Protein 2O4D (pdb70)

Foldseek 3Di:
DDPDPVCVVDVPVVVVVVLVVVLVVAPQDDLLLLLLLLQLLVVLVQAASVVSLVVNVVVPDDPVCNVCSVVVVPDPPADLLSVLLVVVSVCVSCVVVDDDDPCSVVSNVVRDPPSNVVSSVSSSVVSSVVSCVRVCPHHD

Nearest PDB structures (foldseek):
  2ijc-assembly2_I  TM=9.991E-01  e=1.847E-17  Pseudomonas aeruginosa PAO1
  7xw1-assembly1_A  TM=1.002E+00  e=9.877E-16  Pseudomonas aeruginosa
  2gmy-assembly1_C  TM=9.530E-01  e=4.035E-10  Agrobacterium fabrum str. C58
  6k40-assembly3_C  TM=8.751E-01  e=7.377E-04  Deinococcus radiodurans R1 = ATCC 13939 = DSM 20539
  3c1l-assembly2_J  TM=8.432E-01  e=9.552E-04  Mesorhizobium japonicum MAFF 303099

Organism: Pseudomonas aeruginosa (strain ATCC 15692 / DSM 22644 / CIP 104116 / JCM 14847 / LMG 12228 / 1C / PRS 101 / PAO1) (NCBI:txid208964)

Radius of gyration: 15.16 Å; Cα contacts (8 Å, |Δi|>4): 131; chains: 1; bounding box: 32×31×44 Å

Sequence (140 aa):
TTRLEWAKASPDAYAALGLEKALAKAGLERPLIELVYLRTSQINGCAYCVNHANDARKAGETEQRLQALCVWQETPYFTPRERAALAWTEQLARLSQQGALPHGLLDEELREHFDDKEIAELTLAVSAINAWNRFGVGGQPE

B-factor: mean 29.68, std 6.49, range [9.87, 55.74]

InterPro domains:
  IPR003779 Alkyl hydroperoxide reductase AhpD/CMD-like [PF02627] (12-93)
  IPR004675 Alkylhydroperoxidase AhpD core [TIGR00778] (29-76)
  IPR029032 AhpD-like [G3DSA:1.20.1290.10] (1-145)
  IPR029032 AhpD-like [SSF69118] (6-145)

Solvent-accessible surface area: 8071 Å² total

Secondary structure (DSSP, 8-state):
--S--HHHH-HHHHH--HHHHHHHHSSS-HHHHHHHHHHHHHHTT-HHHH--HHHHHHTT--HHHHHHGGGGGG-S-S-HHHHHHHHHHHHHHTGGGSPPPTTHHHHHTTTS-HHHHHHHHHHHHHHHHHHHHHH-----

Structure (mmCIF, N/CA/C/O backbone):
data_2O4D
#
_entry.id   2O4D
#
_cell.length_a   92.718
_cell.length_b   92.718
_cell.length_c   65.303
_cell.angle_alpha   90.000
_cell.angle_beta   90.000
_cell.angle_gamma   120.000
#
_symmetry.space_group_name_H-M   'P 63 2 2'
#
loop_
_entity.id
_entity.type
_entity.pdbx_description
1 polymer 'Hypothetical protein PA0269'
2 water water
#
loop_
_atom_site.group_PDB
_atom_site.id
_atom_site.type_symbol
_atom_site.label_atom_id
_atom_site.label_alt_id
_atom_site.label_comp_id
_atom_site.label_asym_id
_atom_site.label_entity_id
_atom_site.label_seq_id
_atom_site.pdbx_PDB_ins_code
_atom_site.Cartn_x
_atom_site.Cartn_y
_atom_site.Cartn_z
_atom_site.occupancy
_atom_site.B_iso_or_equiv
_atom_site.auth_seq_id
_atom_site.auth_comp_id
_atom_site.auth_asym_id
_atom_site.auth_atom_id
_atom_site.pdbx_PDB_model_num
ATOM 1 N N . THR A 1 22 ? 13.610 32.864 34.922 1.00 40.29 2 THR A N 1
ATOM 2 C CA . THR A 1 22 ? 13.651 32.358 33.515 1.00 40.39 2 THR A CA 1
ATOM 3 C C . THR A 1 22 ? 12.261 31.955 33.000 1.00 40.16 2 THR A C 1
ATOM 4 O O . THR A 1 22 ? 12.030 31.917 31.790 1.00 40.30 2 THR A O 1
ATOM 8 N N . THR A 1 23 ? 11.357 31.629 33.925 1.00 39.98 3 THR A N 1
ATOM 9 C CA . THR A 1 23 ? 9.944 31.405 33.609 1.00 39.73 3 THR A CA 1
ATOM 10 C C . THR A 1 23 ? 9.066 31.650 34.841 1.00 39.13 3 THR A C 1
ATOM 11 O O . THR A 1 23 ? 9.482 31.385 35.972 1.00 39.10 3 THR A O 1
ATOM 15 N N . ARG A 1 24 ? 7.859 32.169 34.617 1.00 38.43 4 ARG A N 1
ATOM 16 C CA . ARG A 1 24 ? 6.911 32.405 35.716 1.00 38.11 4 ARG A CA 1
ATOM 17 C C . ARG A 1 24 ? 5.905 31.261 35.834 1.00 36.78 4 ARG A C 1
ATOM 18 O O . ARG A 1 24 ? 5.304 31.060 36.895 1.00 36.47 4 ARG A O 1
ATOM 26 N N . LEU A 1 25 ? 5.734 30.513 34.744 1.00 35.50 5 LEU A N 1
ATOM 27 C CA . LEU A 1 25 ? 4.831 29.358 34.718 1.00 34.52 5 LEU A CA 1
ATOM 28 C C . LEU A 1 25 ? 5.390 28.231 33.833 1.00 33.90 5 LEU A C 1
ATOM 29 O O . LEU A 1 25 ? 5.651 28.435 32.643 1.00 33.46 5 LEU A O 1
ATOM 34 N N . GLU A 1 26 ? 5.564 27.047 34.424 1.00 33.03 6 GLU A N 1
ATOM 35 C CA . GLU A 1 26 ? 6.050 25.872 33.690 1.00 32.47 6 GLU A CA 1
ATOM 36 C C . GLU A 1 26 ? 4.897 25.235 32.921 1.00 31.29 6 GLU A C 1
ATOM 37 O O . GLU A 1 26 ? 4.291 24.260 33.373 1.00 30.88 6 GLU A O 1
ATOM 43 N N . TRP A 1 27 ? 4.602 25.799 31.755 1.00 30.22 7 TRP A N 1
ATOM 44 C CA . TRP A 1 27 ? 3.383 25.474 31.026 1.00 29.68 7 TRP A CA 1
ATOM 45 C C . TRP A 1 27 ? 3.350 24.080 30.399 1.00 29.98 7 TRP A C 1
ATOM 46 O O . TRP A 1 27 ? 2.286 23.477 30.290 1.00 29.91 7 TRP A O 1
ATOM 57 N N . ALA A 1 28 ? 4.512 23.590 29.969 1.00 30.46 8 ALA A N 1
ATOM 58 C CA . ALA A 1 28 ? 4.628 22.243 29.406 1.00 30.49 8 ALA A CA 1
ATOM 59 C C . ALA A 1 28 ? 4.347 21.142 30.425 1.00 30.46 8 ALA A C 1
ATOM 60 O O . ALA A 1 28 ? 3.845 20.077 30.065 1.00 30.90 8 ALA A O 1
ATOM 62 N N . LYS A 1 29 ? 4.660 21.402 31.697 1.00 30.06 9 LYS A N 1
ATOM 63 C CA . LYS A 1 29 ? 4.342 20.487 32.788 1.00 29.77 9 LYS A CA 1
ATOM 64 C C . LYS A 1 29 ? 2.864 20.574 33.163 1.00 29.09 9 LYS A C 1
ATOM 65 O O . LYS A 1 29 ? 2.241 19.560 33.480 1.00 28.82 9 LYS A O 1
ATOM 71 N N . ALA A 1 30 ? 2.318 21.792 33.133 1.00 28.36 10 ALA A N 1
ATOM 72 C CA . ALA A 1 30 ? 0.907 22.033 33.455 1.00 27.61 10 ALA A CA 1
ATOM 73 C C . ALA A 1 30 ? -0.024 21.367 32.433 1.00 27.00 10 ALA A C 1
ATOM 74 O O . ALA A 1 30 ? -0.983 20.695 32.811 1.00 27.29 10 ALA A O 1
ATOM 76 N N . SER A 1 31 ? 0.279 21.554 31.145 1.00 26.96 11 SER A N 1
ATOM 77 C CA . SER A 1 31 ? -0.482 20.939 30.059 1.00 26.11 11 SER A CA 1
ATOM 78 C C . SER A 1 31 ? 0.456 20.224 29.093 1.00 25.78 11 SER A C 1
ATOM 79 O O . SER A 1 31 ? 0.921 20.828 28.130 1.00 25.61 11 SER A O 1
ATOM 82 N N . PRO A 1 32 ? 0.747 18.935 29.356 1.00 25.93 12 PRO A N 1
ATOM 83 C CA . PRO A 1 32 ? 1.525 18.131 28.413 1.00 25.61 12 PRO A CA 1
ATOM 84 C C . PRO A 1 32 ? 0.872 18.039 27.030 1.00 25.50 12 PRO A C 1
ATOM 85 O O . PRO A 1 32 ? 1.587 17.987 26.036 1.00 25.34 12 PRO A O 1
ATOM 89 N N . ASP A 1 33 ? -0.463 18.012 26.969 1.00 25.72 13 ASP A N 1
ATOM 90 C CA . ASP A 1 33 ? -1.183 17.997 25.682 1.00 25.95 13 ASP A CA 1
ATOM 91 C C . ASP A 1 33 ? -0.875 19.239 24.836 1.00 25.55 13 ASP A C 1
ATOM 92 O O . ASP A 1 33 ? -0.660 19.134 23.626 1.00 25.40 13 ASP A O 1
ATOM 97 N N . ALA A 1 34 ? -0.849 20.414 25.464 1.00 25.23 14 ALA A N 1
ATOM 98 C CA . ALA A 1 34 ? -0.506 21.639 24.736 1.00 24.78 14 ALA A CA 1
ATOM 99 C C . ALA A 1 34 ? 0.914 21.556 24.199 1.00 24.89 14 ALA A C 1
ATOM 100 O O . ALA A 1 34 ? 1.180 21.949 23.057 1.00 24.54 14 ALA A O 1
ATOM 102 N N . TYR A 1 35 ? 1.825 21.033 25.017 1.00 25.24 15 TYR A N 1
ATOM 103 C CA . TYR A 1 35 ? 3.225 20.945 24.599 1.00 25.79 15 TYR A CA 1
ATOM 104 C C . TYR A 1 35 ? 3.378 19.980 23.415 1.00 25.06 15 TYR A C 1
ATOM 105 O O . TYR A 1 35 ? 4.039 20.314 22.441 1.00 24.97 15 TYR A O 1
ATOM 114 N N . ALA A 1 36 ? 2.750 18.809 23.507 1.00 24.93 16 ALA A N 1
ATOM 115 C CA . ALA A 1 36 ? 2.744 17.825 22.415 1.00 24.97 16 ALA A CA 1
ATOM 116 C C . ALA A 1 36 ? 2.178 18.416 21.115 1.00 25.29 16 ALA A C 1
ATOM 117 O O . ALA A 1 36 ? 2.709 18.168 20.033 1.00 25.02 16 ALA A O 1
ATOM 119 N N . ALA A 1 37 ? 1.107 19.198 21.231 1.00 25.29 17 ALA A N 1
ATOM 120 C CA . ALA A 1 37 ? 0.471 19.820 20.069 1.00 25.73 17 ALA A CA 1
ATOM 121 C C . ALA A 1 37 ? 1.400 20.817 19.398 1.00 25.92 17 ALA A C 1
ATOM 122 O O . ALA A 1 37 ? 1.475 20.867 18.162 1.00 25.88 17 ALA A O 1
ATOM 132 N N . LEU A 1 39 ? 4.734 20.812 19.621 1.00 26.79 19 LEU A N 1
ATOM 133 C CA . LEU A 1 39 ? 5.788 20.013 18.994 1.00 26.89 19 LEU A CA 1
ATOM 134 C C . LEU A 1 39 ? 5.359 19.433 17.637 1.00 27.08 19 LEU A C 1
ATOM 135 O O . LEU A 1 39 ? 6.198 19.247 16.755 1.00 27.18 19 LEU A O 1
ATOM 140 N N . GLY A 1 40 ? 4.062 19.149 17.478 1.00 27.02 20 GLY A N 1
ATOM 141 C CA . GLY A 1 40 ? 3.507 18.693 16.190 1.00 26.66 20 GLY A CA 1
ATOM 142 C C . GLY A 1 40 ? 3.664 19.700 15.051 1.00 26.65 20 GLY A C 1
ATOM 143 O O . GLY A 1 40 ? 3.854 19.311 13.894 1.00 26.09 20 GLY A O 1
ATOM 144 N N . LEU A 1 41 ? 3.582 20.991 15.372 1.00 26.33 21 LEU A N 1
ATOM 145 C CA . LEU A 1 41 ? 3.911 22.042 14.407 1.00 27.25 21 LEU A CA 1
ATOM 146 C C . LEU A 1 41 ? 5.365 21.902 13.965 1.00 27.29 21 LEU A C 1
ATOM 147 O O . LEU A 1 41 ? 5.663 21.947 12.767 1.00 27.58 21 LEU A O 1
ATOM 152 N N . GLU A 1 42 ? 6.264 21.707 14.926 1.00 27.36 22 GLU A N 1
ATOM 153 C CA . GLU A 1 42 ? 7.691 21.560 14.598 1.00 28.11 22 GLU A CA 1
ATOM 154 C C . GLU A 1 42 ? 7.985 20.294 13.788 1.00 27.83 22 GLU A C 1
ATOM 155 O O . GLU A 1 42 ? 8.825 20.324 12.894 1.00 27.83 22 GLU A O 1
ATOM 161 N N . LYS A 1 43 ? 7.286 19.199 14.099 1.00 27.63 23 LYS A N 1
ATOM 162 C CA . LYS A 1 43 ? 7.437 17.940 13.357 1.00 27.97 23 LYS A CA 1
ATOM 163 C C . LYS A 1 43 ? 7.074 18.125 11.876 1.00 27.38 23 LYS A C 1
ATOM 164 O O . LYS A 1 43 ? 7.810 17.682 11.000 1.00 27.59 23 LYS A O 1
ATOM 170 N N . ALA A 1 44 ? 5.958 18.811 11.614 1.00 27.08 24 ALA A N 1
ATOM 171 C CA . ALA A 1 44 ? 5.512 19.138 10.252 1.00 26.95 24 ALA A CA 1
ATOM 172 C C . ALA A 1 44 ? 6.528 19.989 9.488 1.00 27.28 24 ALA A C 1
ATOM 173 O O . ALA A 1 44 ? 6.818 19.730 8.308 1.00 26.85 24 ALA A O 1
ATOM 175 N N . LEU A 1 45 ? 7.063 21.002 10.169 1.00 27.15 25 LEU A N 1
ATOM 176 C CA . LEU A 1 45 ? 8.062 21.891 9.585 1.00 28.01 25 LEU A CA 1
ATOM 177 C C . LEU A 1 45 ? 9.364 21.171 9.279 1.00 28.46 25 LEU A C 1
ATOM 178 O O . LEU A 1 45 ? 9.993 21.422 8.237 1.00 28.38 25 LEU A O 1
ATOM 183 N N . ALA A 1 46 ? 9.771 20.285 10.187 1.00 28.07 26 ALA A N 1
ATOM 184 C CA . ALA A 1 46 ? 10.943 19.451 9.969 1.00 28.41 26 ALA A CA 1
ATOM 185 C C . ALA A 1 46 ? 10.802 18.621 8.692 1.00 28.93 26 ALA A C 1
ATOM 186 O O . ALA A 1 46 ? 11.800 18.344 8.021 1.00 28.43 26 ALA A O 1
ATOM 188 N N . LYS A 1 47 ? 9.569 18.232 8.357 1.00 28.73 27 LYS A N 1
ATOM 189 C CA . LYS A 1 47 ? 9.314 17.410 7.157 1.00 29.31 27 LYS A CA 1
ATOM 190 C C . LYS A 1 47 ? 9.106 18.237 5.876 1.00 28.84 27 LYS A C 1
ATOM 191 O O . LYS A 1 47 ? 9.129 17.693 4.770 1.00 28.65 27 LYS A O 1
ATOM 197 N N . ALA A 1 48 ? 8.923 19.540 6.038 1.00 28.85 28 ALA A N 1
ATOM 198 C CA . ALA A 1 48 ? 8.658 20.457 4.931 1.00 28.82 28 ALA A CA 1
ATOM 199 C C . ALA A 1 48 ? 9.873 20.606 4.018 1.00 29.11 28 ALA A C 1
ATOM 200 O O . ALA A 1 48 ? 11.017 20.502 4.469 1.00 29.09 28 ALA A O 1
ATOM 202 N N . GLY A 1 49 ? 9.627 20.833 2.729 1.00 29.11 29 GLY A N 1
ATOM 203 C CA . GLY A 1 49 ? 10.714 21.135 1.790 1.00 28.54 29 GLY A CA 1
ATOM 204 C C . GLY A 1 49 ? 11.358 22.493 2.051 1.00 28.53 29 GLY A C 1
ATOM 205 O O . GLY A 1 49 ? 12.533 22.710 1.705 1.00 28.33 29 GLY A O 1
ATOM 206 N N . LEU A 1 50 ? 10.610 23.415 2.669 1.00 28.41 30 LEU A N 1
ATOM 207 C CA . LEU A 1 50 ? 11.116 24.767 2.964 1.00 28.66 30 LEU A CA 1
ATOM 208 C C . LEU A 1 50 ? 12.478 24.718 3.695 1.00 28.82 30 LEU A C 1
ATOM 209 O O . LEU A 1 50 ? 12.630 23.984 4.686 1.00 29.13 30 LEU A O 1
ATOM 214 N N . GLU A 1 51 ? 13.476 25.437 3.165 1.00 28.21 31 GLU A N 1
ATOM 215 C CA . GLU A 1 51 ? 14.852 25.340 3.664 1.00 28.09 31 GLU A CA 1
ATOM 216 C C . GLU A 1 51 ? 14.979 25.867 5.096 1.00 27.93 31 GLU A C 1
ATOM 217 O O . GLU A 1 51 ? 14.365 26.870 5.453 1.00 26.68 31 GLU A O 1
ATOM 223 N N . ARG A 1 52 ? 15.786 25.189 5.907 1.00 27.97 32 ARG A N 1
ATOM 224 C CA . ARG A 1 52 ? 15.887 25.525 7.343 1.00 27.67 32 ARG A CA 1
ATOM 225 C C . ARG A 1 52 ? 16.423 26.945 7.642 1.00 26.54 32 ARG A C 1
ATOM 226 O O . ARG A 1 52 ? 15.906 27.620 8.536 1.00 25.52 32 ARG A O 1
ATOM 234 N N . PRO A 1 53 ? 17.452 27.424 6.906 1.00 26.06 33 PRO A N 1
ATOM 235 C CA . PRO A 1 53 ? 17.905 28.782 7.242 1.00 26.07 33 PRO A CA 1
ATOM 236 C C . PRO A 1 53 ? 16.832 29.847 7.046 1.00 26.75 33 PRO A C 1
ATOM 237 O O . PRO A 1 53 ? 16.782 30.818 7.800 1.00 26.73 33 PRO A O 1
ATOM 241 N N . LEU A 1 54 ? 15.957 29.654 6.063 1.00 26.77 34 LEU A N 1
ATOM 242 C CA . LEU A 1 54 ? 14.872 30.600 5.869 1.00 27.83 34 LEU A CA 1
ATOM 243 C C . LEU A 1 54 ? 13.889 30.547 7.045 1.00 27.03 34 LEU A C 1
ATOM 244 O O . LEU A 1 54 ? 13.431 31.592 7.527 1.00 27.16 34 LEU A O 1
ATOM 249 N N . ILE A 1 55 ? 13.573 29.334 7.494 1.00 26.80 35 ILE A N 1
ATOM 250 C CA . ILE A 1 55 ? 12.690 29.160 8.654 1.00 27.15 35 ILE A CA 1
ATOM 2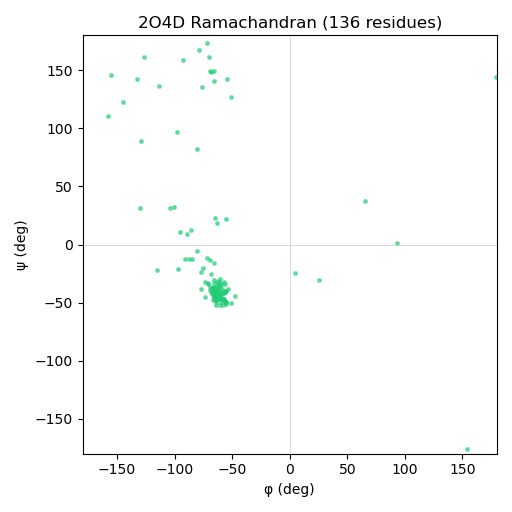51 C C . ILE A 1 55 ? 13.294 29.867 9.869 1.00 26.72 35 ILE A C 1
ATOM 252 O O . ILE A 1 55 ? 12.581 30.559 10.595 1.00 26.60 35 ILE A O 1
ATOM 257 N N . GLU A 1 56 ? 14.603 29.741 10.067 1.00 26.50 36 GLU A N 1
ATOM 258 C CA . GLU A 1 56 ? 15.242 30.399 11.213 1.00 27.73 36 GLU A CA 1
ATOM 259 C C . GLU A 1 56 ? 15.153 31.921 11.166 1.00 27.60 36 GLU A C 1
ATOM 260 O O . GLU A 1 56 ? 14.890 32.563 12.199 1.00 27.57 36 GLU A O 1
ATOM 266 N N . LEU A 1 57 ? 15.345 32.503 9.984 1.00 27.44 37 LEU A N 1
ATOM 267 C CA . LEU A 1 57 ? 15.116 33.941 9.795 1.00 27.77 37 LEU A CA 1
ATOM 268 C C . LEU A 1 57 ? 13.700 34.363 10.141 1.00 27.36 37 LEU A C 1
ATOM 269 O O . LEU A 1 57 ? 13.509 35.366 10.838 1.00 26.19 37 LEU A O 1
ATOM 274 N N . VAL A 1 58 ? 12.713 33.602 9.645 1.00 26.41 38 VAL A N 1
ATOM 275 C CA . VAL A 1 58 ? 11.305 33.853 9.950 1.00 26.48 38 VAL A CA 1
ATOM 276 C C . VAL A 1 58 ? 11.089 33.806 11.465 1.00 26.03 38 VAL A C 1
ATOM 277 O O . VAL A 1 58 ? 10.463 34.701 12.036 1.00 25.49 38 VAL A O 1
ATOM 281 N N . TYR A 1 59 ? 11.632 32.774 12.107 1.00 24.77 39 TYR A N 1
ATOM 282 C CA . TYR A 1 59 ? 11.508 32.641 13.555 1.00 24.90 39 TYR A CA 1
ATOM 283 C C . TYR A 1 59 ? 12.181 33.788 14.308 1.00 24.81 39 TYR A C 1
ATOM 284 O O . TYR A 1 59 ? 11.595 34.362 15.224 1.00 23.47 39 TYR A O 1
ATOM 293 N N . LEU A 1 60 ? 13.415 34.106 13.930 1.00 24.01 40 LEU A N 1
ATOM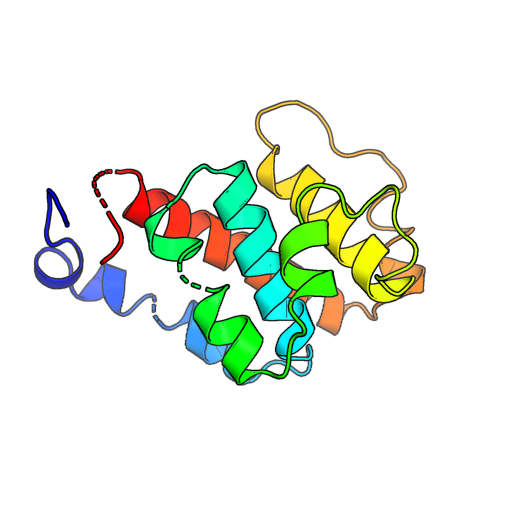 294 C CA . LEU A 1 60 ? 14.133 35.170 14.615 1.00 24.22 40 LEU A CA 1
ATOM 295 C C . LEU A 1 60 ? 13.453 36.518 14.414 1.00 23.78 40 LEU A C 1
ATOM 296 O O . LEU A 1 60 ? 13.245 37.262 15.377 1.00 23.51 40 LEU A O 1
ATOM 301 N N . ARG A 1 61 ? 13.101 36.849 13.173 1.00 23.84 41 ARG A N 1
ATOM 302 C CA . ARG A 1 61 ? 12.463 38.139 12.926 1.00 23.74 41 ARG A CA 1
ATOM 303 C C . ARG A 1 61 ? 11.119 38.268 13.668 1.00 23.90 41 ARG A C 1
ATOM 304 O O . ARG A 1 61 ? 10.819 39.322 14.243 1.00 23.43 41 ARG A O 1
ATOM 312 N N . THR A 1 62 ? 10.309 37.214 13.641 1.00 24.00 42 THR A N 1
ATOM 313 C CA . THR A 1 62 ? 9.010 37.256 14.332 1.00 24.88 42 THR A CA 1
ATOM 314 C C . THR A 1 62 ? 9.216 37.476 15.825 1.00 24.33 42 THR A C 1
ATOM 315 O O . THR A 1 62 ? 8.492 38.264 16.451 1.00 24.79 42 THR A O 1
ATOM 319 N N . SER A 1 63 ? 10.211 36.794 16.377 1.00 23.92 43 SER A N 1
ATOM 320 C CA . SER A 1 63 ? 10.474 36.857 17.817 1.00 24.60 43 SER A CA 1
ATOM 321 C C . SER A 1 63 ? 10.944 38.246 18.231 1.00 24.17 43 SER A C 1
ATOM 322 O O . SER A 1 63 ? 10.611 38.711 19.307 1.00 24.10 43 SER A O 1
ATOM 325 N N . GLN A 1 64 ? 11.743 38.883 17.375 1.00 23.55 44 GLN A N 1
ATOM 326 C CA . GLN A 1 64 ? 12.134 40.279 17.562 1.00 23.54 44 GLN A CA 1
ATOM 327 C C . GLN A 1 64 ? 10.906 41.203 17.591 1.00 23.49 44 GLN A C 1
ATOM 328 O O . GLN A 1 64 ? 10.785 42.056 18.481 1.00 23.85 44 GLN A O 1
ATOM 334 N N . ILE A 1 65 ? 10.027 41.053 16.596 1.00 24.22 45 ILE A N 1
ATOM 335 C CA . ILE A 1 65 ? 8.837 41.921 16.476 1.00 24.53 45 ILE A CA 1
ATOM 336 C C . ILE A 1 65 ? 7.915 41.770 17.696 1.00 24.46 45 ILE A C 1
ATOM 337 O O . ILE A 1 65 ? 7.420 42.761 18.258 1.00 23.95 45 ILE A O 1
ATOM 342 N N . ASN A 1 66 ? 7.733 40.529 18.118 1.00 24.76 46 ASN A N 1
ATOM 343 C CA . ASN A 1 66 ? 6.884 40.202 19.260 1.00 24.42 46 ASN A CA 1
ATOM 344 C C . ASN A 1 66 ? 7.534 40.400 20.624 1.00 24.88 46 ASN A C 1
ATOM 345 O O . ASN A 1 66 ? 6.863 40.252 21.650 1.00 25.02 46 ASN A O 1
ATOM 350 N N . GLY A 1 67 ? 8.824 40.736 20.627 1.00 24.79 47 GLY A N 1
ATOM 351 C CA . GLY A 1 67 ? 9.553 40.999 21.857 1.00 25.42 47 GLY A CA 1
ATOM 352 C C . GLY A 1 67 ? 9.688 39.764 22.727 1.00 25.62 47 GLY A C 1
ATOM 353 O O . GLY A 1 67 ? 9.582 39.853 23.964 1.00 26.83 47 GLY A O 1
ATOM 354 N N . CYS A 1 68 ? 9.885 38.603 22.105 1.00 25.71 48 CYS A N 1
ATOM 355 C CA . CYS A 1 68 ? 10.076 37.382 22.894 1.00 25.23 48 CYS A CA 1
ATOM 356 C C . CYS A 1 68 ? 11.5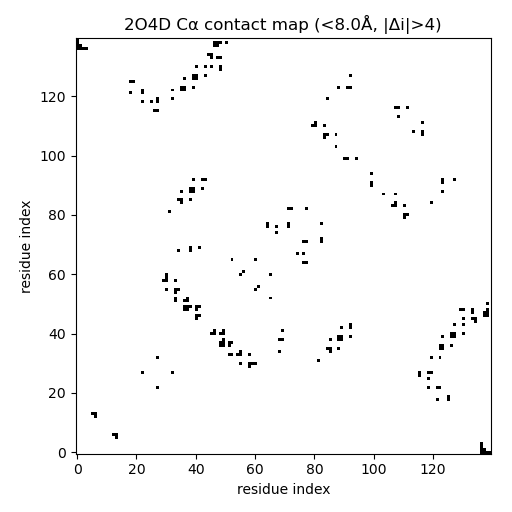78 37.080 23.022 1.00 24.54 48 CYS A C 1
ATOM 357 O O . CYS A 1 68 ? 12.186 36.493 22.130 1.00 23.47 48 CYS A O 1
ATOM 360 N N . ALA A 1 69 ? 12.162 37.504 24.142 1.00 24.36 49 ALA A N 1
ATOM 361 C CA . ALA A 1 69 ? 13.617 37.397 24.331 1.00 24.23 49 ALA A CA 1
ATOM 362 C C . ALA A 1 69 ? 14.089 35.931 24.356 1.00 24.26 49 ALA A C 1
ATOM 363 O O . ALA A 1 69 ? 15.164 35.594 23.854 1.00 23.23 49 ALA A O 1
ATOM 365 N N . TYR A 1 70 ? 13.275 35.059 24.942 1.00 24.22 50 TYR A N 1
ATOM 366 C CA . TYR A 1 70 ? 13.611 33.641 24.969 1.00 25.01 50 TYR A CA 1
ATOM 367 C C . TYR A 1 70 ? 13.786 33.099 23.535 1.00 24.21 50 TYR A C 1
ATOM 368 O O . TYR A 1 70 ? 14.814 32.494 23.201 1.00 23.15 50 TYR A O 1
ATOM 377 N N . CYS A 1 71 ? 12.788 33.340 22.686 1.00 24.14 51 CYS A N 1
ATOM 378 C CA . CYS A 1 71 ? 12.835 32.869 21.297 1.00 25.01 51 CYS A CA 1
ATOM 379 C C . CYS A 1 71 ? 13.920 33.554 20.437 1.00 24.97 51 CYS A C 1
ATOM 380 O O . CYS A 1 71 ? 14.557 32.904 19.600 1.00 25.07 51 CYS A O 1
ATOM 383 N N . VAL A 1 72 ? 14.145 34.850 20.662 1.00 25.21 52 VAL A N 1
ATOM 384 C CA . VAL A 1 72 ? 15.241 35.571 19.968 1.00 25.32 52 VAL A CA 1
ATOM 385 C C . VAL A 1 72 ? 16.581 34.891 20.232 1.00 25.99 52 VAL A C 1
ATOM 386 O O . VAL A 1 72 ? 17.401 34.676 19.316 1.00 26.72 52 VAL A O 1
ATOM 390 N N . ASN A 1 73 ? 16.824 34.581 21.495 1.00 26.43 53 ASN A N 1
ATOM 391 C CA . ASN A 1 73 ? 18.058 33.941 21.908 1.00 27.53 53 ASN A CA 1
ATOM 392 C C . ASN A 1 73 ? 18.212 32.557 21.287 1.00 27.82 53 ASN A C 1
ATOM 393 O O . ASN A 1 73 ? 19.242 32.258 20.677 1.00 26.82 53 ASN A O 1
ATOM 406 N N . HIS A 1 75 ? 16.685 31.231 18.635 1.00 27.81 55 HIS A N 1
ATOM 407 C CA . HIS A 1 75 ? 16.752 31.190 17.164 1.00 27.87 55 HIS A CA 1
ATOM 408 C C . HIS A 1 75 ? 17.940 31.914 16.554 1.00 28.00 55 HIS A C 1
ATOM 409 O O . HIS A 1 75 ? 18.385 31.547 15.467 1.00 27.91 55 HIS A O 1
ATOM 416 N N . ALA A 1 76 ? 18.506 32.895 17.270 1.00 26.99 56 ALA A N 1
ATOM 417 C CA . ALA A 1 76 ? 19.775 33.463 16.829 1.00 27.40 56 ALA A CA 1
ATOM 418 C C . ALA A 1 76 ? 20.846 32.375 16.963 1.00 27.86 56 ALA A C 1
ATOM 419 O O . ALA A 1 76 ? 21.698 32.194 16.088 1.00 27.47 56 ALA A O 1
ATOM 421 N N . ASN A 1 77 ? 20.778 31.629 18.063 1.00 28.55 57 ASN A N 1
ATOM 422 C CA . ASN A 1 77 ? 21.680 30.496 18.280 1.00 30.37 57 ASN A CA 1
ATOM 423 C C . ASN A 1 77 ? 21.460 29.366 17.254 1.00 30.94 57 ASN A C 1
ATOM 424 O O . ASN A 1 77 ? 22.428 28.864 16.681 1.00 31.87 57 ASN A O 1
ATOM 429 N N . ASP A 1 78 ? 20.200 29.008 16.998 1.00 32.18 58 ASP A N 1
ATOM 430 C CA . ASP A 1 78 ? 19.829 27.991 15.990 1.00 33.32 58 ASP A CA 1
ATOM 431 C C . ASP A 1 78 ? 20.149 28.418 14.547 1.00 33.76 58 ASP A C 1
ATOM 432 O O . ASP A 1 78 ? 20.476 27.572 13.697 1.00 33.94 58 ASP A O 1
ATOM 437 N N . ALA A 1 79 ? 20.045 29.715 14.270 1.00 33.50 59 ALA A N 1
ATOM 438 C CA . ALA A 1 79 ? 20.430 30.242 12.958 1.00 33.61 59 ALA A CA 1
ATOM 439 C C . ALA A 1 79 ? 21.920 30.046 12.704 1.00 33.91 59 ALA A C 1
ATOM 440 O O . ALA A 1 79 ? 22.307 29.596 11.617 1.00 34.37 59 ALA A O 1
ATOM 442 N N . ARG A 1 80 ? 22.761 30.337 13.702 1.00 34.40 60 ARG A N 1
ATOM 443 C CA . ARG A 1 80 ? 24.189 30.001 13.620 1.00 35.65 60 ARG A CA 1
ATOM 444 C C . ARG A 1 80 ? 24.414 28.490 13.370 1.00 35.95 60 ARG A C 1
ATOM 445 O O . ARG A 1 80 ? 25.286 28.101 12.581 1.00 35.62 60 ARG A O 1
ATOM 453 N N . LYS A 1 81 ? 23.615 27.648 14.026 1.00 36.27 61 LYS A N 1
ATOM 454 C CA . LYS A 1 81 ? 23.704 26.195 13.812 1.00 36.62 61 LYS A CA 1
ATOM 455 C C . LYS A 1 81 ? 23.365 25.832 12.366 1.00 36.21 61 LYS A C 1
ATOM 456 O O . LYS A 1 81 ? 23.887 24.850 11.827 1.00 36.97 61 LYS A O 1
ATOM 462 N N . ALA A 1 82 ? 22.479 26.614 11.759 1.00 35.39 62 ALA A N 1
ATOM 463 C CA . ALA A 1 82 ? 22.111 26.442 10.357 1.00 34.95 62 ALA A CA 1
ATOM 464 C C . ALA A 1 82 ? 23.071 27.170 9.381 1.00 34.70 62 ALA A C 1
ATOM 465 O O . ALA A 1 82 ? 22.746 27.298 8.197 1.00 35.18 62 ALA A O 1
ATOM 467 N N . GLY A 1 83 ? 24.229 27.632 9.879 1.00 33.45 63 GLY A N 1
ATOM 468 C CA . GLY A 1 83 ? 25.256 28.331 9.064 1.00 32.34 63 GLY A CA 1
ATOM 469 C C . GLY A 1 83 ? 25.264 29.874 8.956 1.00 31.36 63 GLY A C 1
ATOM 470 O O . GLY A 1 83 ? 26.129 30.449 8.273 1.00 30.96 63 GLY A O 1
ATOM 471 N N . GLU A 1 84 ? 24.345 30.564 9.637 1.00 30.33 64 GLU A N 1
ATOM 472 C CA . GLU A 1 84 ? 24.209 32.029 9.445 1.00 30.06 64 GLU A CA 1
ATOM 473 C C . GLU A 1 84 ? 25.396 32.860 9.897 1.00 29.04 64 GLU A C 1
ATOM 474 O O . GLU A 1 84 ? 26.094 32.482 10.847 1.00 29.79 64 GLU A O 1
ATOM 480 N N . THR A 1 85 ? 25.614 33.989 9.219 1.00 27.44 65 THR A N 1
ATOM 481 C CA . THR A 1 85 ? 26.725 34.909 9.531 1.00 26.85 65 THR A CA 1
ATOM 482 C C . THR A 1 85 ? 26.306 36.013 10.493 1.00 25.63 65 THR A C 1
ATOM 483 O O . THR A 1 85 ? 25.126 36.337 10.591 1.00 24.05 65 THR A O 1
ATOM 487 N N . GLU A 1 86 ? 27.278 36.622 11.182 1.00 25.74 66 GLU A N 1
ATOM 488 C CA . GLU A 1 86 ? 26.927 37.730 12.084 1.00 25.96 66 GLU A CA 1
ATOM 489 C C . GLU A 1 86 ? 26.341 38.913 11.314 1.00 25.63 66 GLU A C 1
ATOM 490 O O . GLU A 1 86 ? 25.459 39.597 11.805 1.00 24.68 66 GLU A O 1
ATOM 496 N N . GLN A 1 87 ? 26.835 39.124 10.097 1.00 26.18 67 GLN A N 1
ATOM 497 C CA . GLN A 1 87 ? 26.344 40.173 9.218 1.00 26.64 67 GLN A CA 1
ATOM 498 C C . GLN A 1 87 ? 24.844 40.072 8.978 1.00 26.09 67 GLN A C 1
ATOM 499 O O . GLN A 1 87 ? 24.103 41.041 9.123 1.00 25.36 67 GLN A O 1
ATOM 505 N N . ARG A 1 88 ? 24.387 38.880 8.617 1.00 25.29 68 ARG A N 1
ATOM 506 C CA . ARG A 1 88 ? 22.962 38.677 8.440 1.00 25.02 68 ARG A CA 1
ATOM 507 C C . ARG A 1 88 ? 22.176 38.746 9.740 1.00 23.92 68 ARG A C 1
ATOM 508 O O . ARG A 1 88 ? 21.113 39.371 9.794 1.00 22.84 68 ARG A O 1
ATOM 516 N N . LEU A 1 89 ? 22.708 38.164 10.805 1.00 22.98 69 LEU A N 1
ATOM 517 C CA . LEU A 1 89 ? 21.945 38.161 12.063 1.00 23.16 69 LEU A CA 1
ATOM 518 C C . LEU A 1 89 ? 21.759 39.575 12.611 1.00 23.05 69 LEU A C 1
ATOM 519 O O . LEU A 1 89 ? 20.706 39.876 13.172 1.00 22.99 69 LEU A O 1
ATOM 524 N N . GLN A 1 90 ? 22.780 40.426 12.476 1.00 22.83 70 GLN A N 1
ATOM 525 C CA . GLN A 1 90 ? 22.668 41.812 13.000 1.00 23.08 70 GLN A CA 1
ATOM 526 C C . GLN A 1 90 ? 21.814 42.744 12.105 1.00 22.93 70 GLN A C 1
ATOM 527 O O . GLN A 1 90 ? 21.273 43.757 12.592 1.00 22.83 70 GLN A O 1
ATOM 533 N N . ALA A 1 91 ? 21.718 42.387 10.825 1.00 22.77 71 ALA A N 1
ATOM 534 C CA . ALA A 1 91 ? 20.985 43.180 9.812 1.00 24.18 71 ALA A CA 1
ATOM 535 C C . ALA A 1 91 ? 19.530 42.769 9.671 1.00 24.68 71 ALA A C 1
ATOM 536 O O . ALA A 1 91 ? 18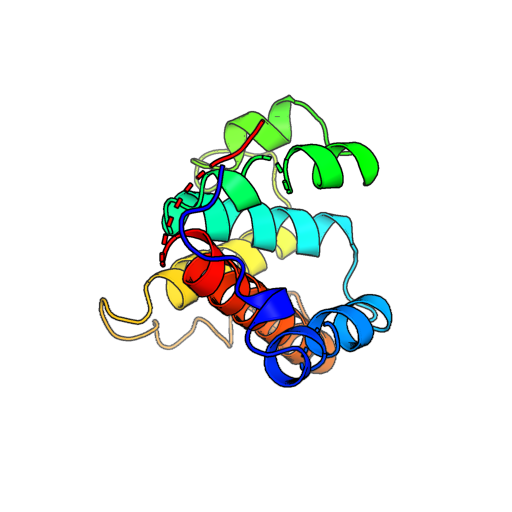.725 43.478 9.044 1.00 24.44 71 ALA A O 1
ATOM 538 N N . LEU A 1 92 ? 19.169 41.628 10.253 1.00 24.37 72 LEU A N 1
ATOM 539 C CA . LEU A 1 92 ? 17.814 41.115 10.058 1.00 24.97 72 LEU A CA 1
ATOM 540 C C . LEU A 1 92 ? 16.733 42.086 10.525 1.00 24.89 72 LEU A C 1
ATOM 541 O O . LEU A 1 92 ? 15.700 42.201 9.877 1.00 25.60 72 LEU A O 1
ATOM 546 N N . CYS A 1 93 ? 16.961 42.786 11.639 1.00 24.62 73 CYS A N 1
ATOM 547 C CA . CYS A 1 93 ? 15.929 43.672 12.197 1.00 25.29 73 CYS A CA 1
ATOM 548 C C . CYS A 1 93 ? 15.688 44.904 11.311 1.00 25.09 73 CYS A C 1
ATOM 549 O O . CYS A 1 93 ? 14.694 45.612 11.489 1.00 26.22 73 CYS A O 1
ATOM 552 N N . VAL A 1 94 ? 16.589 45.134 10.367 1.00 24.08 74 VAL A N 1
ATOM 553 C CA . VAL A 1 94 ? 16.516 46.267 9.441 1.00 23.71 74 VAL A CA 1
ATOM 554 C C . VAL A 1 94 ? 16.686 45.771 7.988 1.00 23.20 74 VAL A C 1
ATOM 555 O O . VAL A 1 94 ? 17.225 46.491 7.141 1.00 24.34 74 VAL A O 1
ATOM 559 N N . TRP A 1 95 ? 16.224 44.544 7.725 1.00 22.62 75 TRP A N 1
ATOM 560 C CA . TRP A 1 95 ? 16.536 43.805 6.481 1.00 23.00 75 TRP A CA 1
ATOM 561 C C . TRP A 1 95 ? 16.156 44.580 5.201 1.00 23.43 75 TRP A C 1
ATOM 562 O O . TRP A 1 95 ? 16.843 44.478 4.174 1.00 23.39 75 TRP A O 1
ATOM 573 N N . GLN A 1 96 ? 15.073 45.355 5.280 1.00 23.58 76 GLN A N 1
ATOM 574 C CA . GLN A 1 96 ? 14.541 46.086 4.105 1.00 24.95 76 GLN A CA 1
ATOM 575 C C . GLN A 1 96 ? 15.553 46.953 3.393 1.00 25.91 76 GLN A C 1
ATOM 576 O O . GLN A 1 96 ? 15.559 47.023 2.152 1.00 26.06 76 GLN A O 1
ATOM 582 N N . GLU A 1 97 ? 16.422 47.608 4.166 1.00 25.96 77 GLU A N 1
ATOM 583 C CA . GLU A 1 97 ? 17.377 48.531 3.602 1.00 27.71 77 GLU A CA 1
ATOM 584 C C . GLU A 1 97 ? 18.803 47.973 3.516 1.00 26.75 77 GLU A C 1
ATOM 585 O O . GLU A 1 97 ? 19.783 48.706 3.604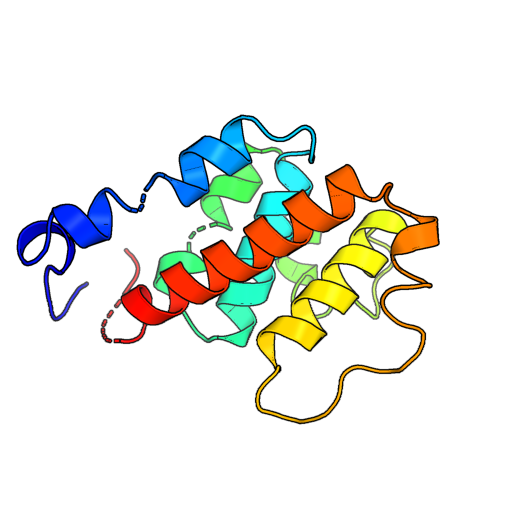 1.00 26.02 77 GLU A O 1
ATOM 591 N N . THR A 1 98 ? 18.901 46.664 3.323 1.00 26.07 78 THR A N 1
ATOM 592 C CA . THR A 1 98 ? 20.196 46.014 3.145 1.00 25.96 78 THR A CA 1
ATOM 593 C C . THR A 1 98 ? 20.210 45.179 1.863 1.00 26.28 78 THR A C 1
ATOM 594 O O . THR A 1 98 ? 19.147 44.811 1.362 1.00 27.05 78 THR A O 1
ATOM 598 N N . PRO A 1 99 ? 21.405 44.845 1.362 1.00 25.89 79 PRO A N 1
ATOM 599 C CA . PRO A 1 99 ? 21.509 43.951 0.211 1.00 26.38 79 PRO A CA 1
ATOM 600 C C . PRO A 1 99 ? 21.741 42.471 0.546 1.00 26.09 79 PRO A C 1
ATOM 601 O O . PRO A 1 99 ? 22.041 41.681 -0.358 1.00 26.20 79 PRO A O 1
ATOM 605 N N . TYR A 1 100 ? 21.601 42.099 1.819 1.00 26.24 80 TYR A N 1
ATOM 606 C CA . TYR A 1 100 ? 22.031 40.768 2.277 1.00 26.50 80 TYR A CA 1
ATOM 607 C C . TYR A 1 100 ? 21.026 39.643 2.089 1.00 26.27 80 TYR A C 1
ATOM 608 O O . TYR A 1 100 ? 21.384 38.481 2.252 1.00 27.25 80 TYR A O 1
ATOM 617 N N . PHE A 1 101 ? 19.782 39.987 1.778 1.00 25.59 81 PHE A N 1
ATOM 618 C CA . PHE A 1 101 ? 18.707 39.004 1.729 1.00 25.18 81 PHE A CA 1
ATOM 619 C C . PHE A 1 101 ? 18.219 38.844 0.291 1.00 25.28 81 PHE A C 1
ATOM 620 O O . PHE A 1 101 ? 18.083 39.837 -0.447 1.00 26.00 81 PHE A O 1
ATOM 628 N N . THR A 1 102 ? 18.001 37.601 -0.122 1.00 25.15 82 THR A N 1
ATOM 629 C CA . THR A 1 102 ? 17.614 37.301 -1.5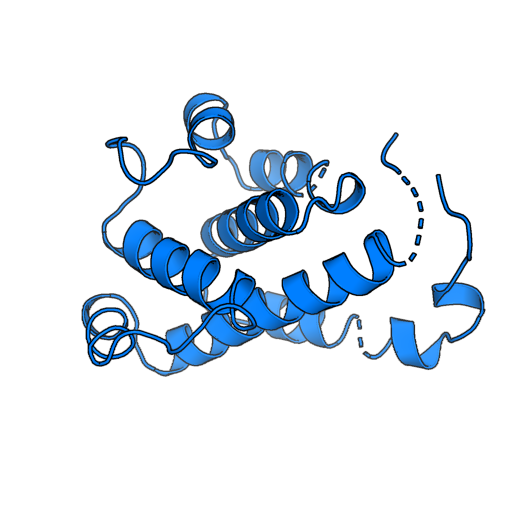13 1.00 24.51 82 THR A CA 1
ATOM 630 C C . THR A 1 102 ? 16.180 37.774 -1.798 1.00 23.88 82 THR A C 1
ATOM 631 O O . THR A 1 102 ? 15.435 38.018 -0.866 1.00 24.80 82 THR A O 1
ATOM 635 N N . PRO A 1 103 ? 15.807 37.935 -3.088 1.00 24.06 83 PRO A N 1
ATOM 636 C CA . PRO A 1 103 ? 14.413 38.219 -3.480 1.00 23.73 83 PRO A CA 1
ATOM 637 C C . PRO A 1 103 ? 13.424 37.291 -2.789 1.00 24.13 83 PRO A C 1
ATOM 638 O O . PRO A 1 103 ? 12.391 37.748 -2.292 1.00 23.23 83 PRO A O 1
ATOM 642 N N . ARG A 1 104 ? 13.753 36.000 -2.741 1.00 23.96 84 ARG A N 1
ATOM 643 C CA . ARG A 1 104 ? 12.907 34.998 -2.083 1.00 24.24 84 ARG A CA 1
ATOM 644 C C . ARG A 1 104 ? 12.822 35.231 -0.572 1.00 24.28 84 ARG A C 1
ATOM 645 O O . ARG A 1 104 ? 11.740 35.172 0.026 1.00 24.13 84 ARG A O 1
ATOM 653 N N . GLU A 1 105 ? 13.956 35.513 0.055 1.00 24.15 85 GLU A N 1
ATOM 654 C CA . GLU A 1 105 ? 13.929 35.780 1.496 1.00 25.19 85 GLU A CA 1
ATOM 655 C C . GLU A 1 105 ? 13.151 37.050 1.777 1.00 24.17 85 GLU A C 1
ATOM 656 O O . GLU A 1 105 ? 12.419 37.089 2.741 1.00 25.18 85 GLU A O 1
ATOM 662 N N . ARG A 1 106 ? 13.326 38.081 0.944 1.00 23.77 86 ARG A N 1
ATOM 663 C CA . ARG A 1 106 ? 12.653 39.373 1.171 1.00 24.18 86 ARG A CA 1
ATOM 664 C C . ARG A 1 106 ? 11.142 39.214 1.063 1.00 24.20 86 ARG A C 1
ATOM 665 O O . ARG A 1 106 ? 10.396 39.809 1.850 1.00 24.29 86 ARG A O 1
ATOM 673 N N . ALA A 1 107 ? 10.701 38.391 0.113 1.00 23.56 87 ALA A N 1
ATOM 674 C CA . ALA A 1 107 ? 9.282 38.063 -0.030 1.00 24.30 87 ALA A CA 1
ATOM 675 C C . ALA A 1 107 ? 8.756 37.405 1.252 1.00 24.74 87 ALA A C 1
ATOM 676 O O . ALA A 1 107 ? 7.700 37.815 1.809 1.00 24.50 87 ALA A O 1
ATOM 678 N N . ALA A 1 108 ? 9.512 36.431 1.760 1.00 24.28 88 ALA A N 1
ATOM 679 C CA . ALA A 1 108 ? 9.148 35.730 3.001 1.00 24.74 88 ALA A CA 1
ATOM 680 C C . ALA A 1 108 ? 9.169 36.640 4.219 1.00 25.24 88 ALA A C 1
ATOM 681 O O . ALA A 1 108 ? 8.302 36.538 5.074 1.00 25.64 88 ALA A O 1
ATOM 683 N N . LEU A 1 109 ? 10.139 37.543 4.283 1.00 25.14 89 LEU A N 1
ATOM 684 C CA . LEU A 1 109 ? 10.220 38.481 5.409 1.00 25.17 89 LEU A CA 1
ATOM 685 C C . LEU A 1 109 ? 9.117 39.528 5.366 1.00 25.13 89 LEU A C 1
ATOM 686 O O . LEU A 1 109 ? 8.647 39.970 6.414 1.00 25.37 89 LEU A O 1
ATOM 691 N N . ALA A 1 110 ? 8.706 39.951 4.166 1.00 25.09 90 ALA A N 1
ATOM 692 C CA . ALA A 1 110 ? 7.561 40.863 4.052 1.00 25.56 90 ALA A CA 1
ATOM 693 C C . ALA A 1 110 ? 6.299 40.184 4.582 1.00 25.76 90 ALA A C 1
ATOM 694 O O . ALA A 1 110 ? 5.545 40.765 5.386 1.00 24.83 90 ALA A O 1
ATOM 696 N N . TRP A 1 111 ? 6.098 38.941 4.158 1.00 25.44 91 TRP A N 1
ATOM 697 C CA . TRP A 1 111 ? 5.020 38.089 4.654 1.00 25.96 91 TRP A CA 1
ATOM 698 C C . TRP A 1 111 ? 5.082 37.979 6.179 1.00 26.71 91 TRP A C 1
ATOM 699 O O . TRP A 1 111 ? 4.057 38.147 6.873 1.00 26.73 91 TRP A O 1
ATOM 710 N N . THR A 1 112 ? 6.282 37.679 6.680 1.00 26.43 92 THR A N 1
ATOM 711 C CA . THR A 1 112 ? 6.547 37.525 8.114 1.00 26.19 92 THR A CA 1
ATOM 712 C C . THR A 1 112 ? 6.148 38.788 8.886 1.00 26.30 92 THR A C 1
ATOM 713 O O . THR A 1 112 ? 5.413 38.711 9.877 1.00 25.76 92 THR A O 1
ATOM 717 N N . GLU A 1 113 ? 6.594 39.946 8.412 1.00 26.06 93 GLU A N 1
ATOM 718 C CA . GLU A 1 113 ? 6.319 41.206 9.112 1.00 26.24 93 GLU A CA 1
ATOM 719 C C . GLU A 1 113 ? 4.828 41.536 9.111 1.00 26.78 93 GLU A C 1
ATOM 720 O O . GLU A 1 113 ? 4.255 41.913 10.156 1.00 26.70 93 GLU A O 1
ATOM 726 N N . GLN A 1 114 ? 4.189 41.371 7.953 1.00 26.01 94 GLN A N 1
ATOM 727 C CA . GLN A 1 114 ? 2.775 41.691 7.826 1.00 26.28 94 GLN A CA 1
ATOM 728 C C . GLN A 1 114 ? 1.906 40.782 8.703 1.00 25.39 94 GLN A C 1
ATOM 729 O O . GLN A 1 114 ? 0.993 41.254 9.391 1.00 25.19 94 GLN A O 1
ATOM 735 N N . LEU A 1 115 ? 2.209 39.491 8.696 1.00 25.14 95 LEU A N 1
ATOM 736 C CA . LEU A 1 115 ? 1.472 38.530 9.528 1.00 25.00 95 LEU A CA 1
ATOM 737 C C . LEU A 1 115 ? 1.804 38.624 11.014 1.00 25.66 95 LEU A C 1
ATOM 738 O O . LEU A 1 115 ? 0.925 38.362 11.839 1.00 26.40 95 LEU A O 1
ATOM 743 N N . ALA A 1 116 ? 3.042 38.985 11.374 1.00 25.34 96 ALA A N 1
ATOM 744 C CA . ALA A 1 116 ? 3.347 39.317 12.785 1.00 25.78 96 ALA A CA 1
ATOM 745 C C . ALA A 1 116 ? 2.417 40.430 13.279 1.00 26.38 96 ALA A C 1
ATOM 746 O O . ALA A 1 116 ? 1.894 40.370 14.412 1.00 26.25 96 ALA A O 1
ATOM 748 N N . ARG A 1 117 ? 2.169 41.423 12.412 1.00 25.80 97 ARG A N 1
ATOM 749 C CA . ARG A 1 117 ? 1.433 42.638 12.767 1.00 26.98 97 ARG A CA 1
ATOM 750 C C . ARG A 1 117 ? -0.022 42.602 12.303 1.00 25.69 97 ARG A C 1
ATOM 751 O O . ARG A 1 117 ? -0.618 43.619 11.987 1.00 26.11 97 ARG A O 1
ATOM 759 N N . LEU A 1 118 ? -0.591 41.406 12.291 1.00 26.13 98 LEU A N 1
ATOM 760 C CA . L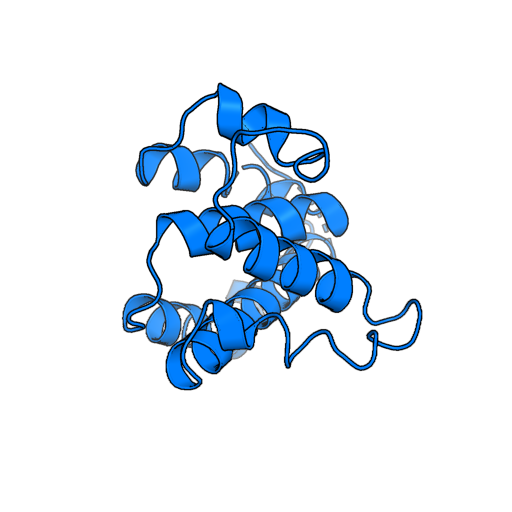EU A 1 118 ? -1.929 41.174 11.761 1.00 26.50 98 LEU A CA 1
ATOM 761 C C . LEU A 1 118 ? -3.013 41.976 12.494 1.00 26.43 98 LEU A C 1
ATOM 762 O O . LEU A 1 118 ? -4.015 42.360 11.890 1.00 25.82 98 LEU A O 1
ATOM 767 N N . SER A 1 119 ? -2.802 42.268 13.778 1.00 26.15 99 SER A N 1
ATOM 768 C CA . SER A 1 119 ? -3.791 43.035 14.562 1.00 28.29 99 SER A CA 1
ATOM 769 C C . SER A 1 119 ? -3.852 44.522 14.172 1.00 29.55 99 SER A C 1
ATOM 770 O O . SER A 1 119 ? -4.784 45.234 14.575 1.00 28.82 99 SER A O 1
ATOM 773 N N . GLN A 1 120 ? -2.876 44.968 13.373 1.00 31.06 100 GLN A N 1
ATOM 774 C CA A GLN A 1 120 ? -2.702 46.400 13.086 0.60 32.59 100 GLN A CA 1
ATOM 775 C CA B GLN A 1 120 ? -2.659 46.398 13.086 0.40 32.86 100 GLN A CA 1
ATOM 776 C C . GLN A 1 120 ? -3.368 46.909 11.822 1.00 33.99 100 GLN A C 1
ATOM 777 O O . GLN A 1 120 ? -3.424 48.125 11.584 1.00 34.60 100 GLN A O 1
ATOM 788 N N . GLY A 1 121 ? -3.904 46.002 11.014 1.00 35.11 101 GLY A N 1
ATOM 789 C CA . GLY A 1 121 ? -4.657 46.421 9.823 1.00 36.56 101 GLY A CA 1
ATOM 790 C C . GLY A 1 121 ? -4.654 45.378 8.724 1.00 37.34 101 GLY A C 1
ATOM 791 O O . GLY A 1 121 ? -4.105 44.278 8.897 1.00 38.55 101 GLY A O 1
ATOM 792 N N . ALA A 1 122 ? -5.255 45.728 7.587 1.00 37.66 102 ALA A N 1
ATOM 793 C CA . ALA A 1 122 ? -5.404 44.798 6.466 1.00 37.80 102 ALA A CA 1
ATOM 794 C C . ALA A 1 122 ? -4.071 44.457 5.787 1.00 38.02 102 ALA A C 1
ATOM 795 O O . ALA A 1 122 ? -3.147 45.270 5.761 1.00 37.99 102 ALA A O 1
ATOM 797 N N . LEU A 1 123 ? -3.972 43.243 5.252 1.00 38.20 103 LEU A N 1
ATOM 798 C CA . LEU A 1 123 ? -2.834 42.867 4.419 1.00 38.85 103 LEU A CA 1
ATOM 799 C C . LEU A 1 123 ? -3.003 43.489 3.045 1.00 38.82 103 LEU A C 1
ATOM 800 O O . LEU A 1 123 ? -4.105 43.438 2.495 1.00 38.31 103 LEU A O 1
ATOM 805 N N . PRO A 1 124 ? -1.919 44.082 2.491 1.00 39.08 104 PRO A N 1
ATOM 806 C CA . PRO A 1 124 ? -1.990 44.634 1.125 1.00 39.49 104 PRO A CA 1
ATOM 807 C C . PRO A 1 124 ? -2.466 43.605 0.100 1.00 39.98 104 PRO A C 1
ATOM 808 O O . PRO A 1 124 ? -2.101 42.425 0.182 1.00 40.19 104 PRO A O 1
ATOM 812 N N . HIS A 1 125 ? -3.268 44.082 -0.848 1.00 40.93 105 HIS A N 1
ATOM 813 C CA . HIS A 1 125 ? -3.955 43.277 -1.869 1.00 41.56 105 HIS A CA 1
ATOM 814 C C . HIS A 1 125 ? -3.032 42.309 -2.632 1.00 40.84 105 HIS A C 1
ATOM 815 O O . HIS A 1 125 ? -3.334 41.113 -2.763 1.00 41.56 105 HIS A O 1
ATOM 822 N N . GLY A 1 126 ? -1.917 42.829 -3.133 1.00 39.36 106 GLY A N 1
ATOM 823 C CA . GLY A 1 126 ? -1.046 42.054 -4.001 1.00 37.34 106 GLY A CA 1
ATOM 824 C C . GLY A 1 126 ? 0.024 41.247 -3.296 1.00 36.25 106 GLY A C 1
ATOM 825 O O . GLY A 1 126 ? 0.899 40.699 -3.960 1.00 36.16 106 GLY A O 1
ATOM 826 N N . LEU A 1 127 ? -0.041 41.158 -1.962 1.00 34.50 107 LEU A N 1
ATOM 827 C CA . LEU A 1 127 ? 1.020 40.515 -1.191 1.00 33.59 107 LEU A CA 1
ATOM 828 C C . LEU A 1 127 ? 1.172 39.011 -1.487 1.00 31.88 107 LEU A C 1
ATOM 829 O O . LEU A 1 127 ? 2.280 38.548 -1.739 1.00 31.44 107 LEU A O 1
ATOM 834 N N . LEU A 1 128 ? 0.075 38.257 -1.470 1.00 30.28 108 LEU A N 1
ATOM 835 C CA . LEU A 1 128 ? 0.146 36.835 -1.812 1.00 29.46 108 LEU A CA 1
ATOM 836 C C . LEU A 1 128 ? 0.634 36.629 -3.249 1.00 29.47 108 LEU A C 1
ATOM 837 O O . LEU A 1 128 ? 1.425 35.726 -3.526 1.00 28.57 108 LEU A O 1
ATOM 842 N N . ASP A 1 129 ? 0.154 37.479 -4.155 1.00 29.47 109 ASP A N 1
ATOM 843 C CA . ASP A 1 129 ? 0.582 37.429 -5.554 1.00 30.38 109 ASP A CA 1
ATOM 844 C C . ASP A 1 129 ? 2.093 37.627 -5.710 1.00 29.95 109 ASP A C 1
ATOM 845 O O . ASP A 1 129 ? 2.728 36.939 -6.511 1.00 29.85 109 ASP A O 1
ATOM 850 N N . GLU A 1 130 ? 2.659 38.556 -4.939 1.00 29.80 110 GLU A N 1
ATOM 851 C CA A GLU A 1 130 ? 4.099 38.797 -4.950 0.50 29.99 110 GLU A CA 1
ATOM 852 C CA B GLU A 1 130 ? 4.098 38.803 -4.947 0.50 30.01 110 GLU A CA 1
ATOM 853 C C . GLU A 1 130 ? 4.866 37.612 -4.354 1.00 29.87 110 GLU A C 1
ATOM 854 O O . GLU A 1 130 ? 5.943 37.243 -4.842 1.00 29.82 110 GLU A O 1
ATOM 865 N N . LEU A 1 131 ? 4.311 37.007 -3.307 1.00 28.50 111 LEU A N 1
ATOM 866 C CA . LEU A 1 131 ? 4.917 35.812 -2.714 1.00 27.89 111 LEU A CA 1
ATOM 867 C C . LEU A 1 131 ? 4.959 34.662 -3.736 1.00 27.66 111 LEU A C 1
ATOM 868 O O . LEU A 1 131 ? 5.929 33.905 -3.788 1.00 27.68 111 LEU A O 1
ATOM 873 N N . ARG A 1 132 ? 3.919 34.559 -4.559 1.00 26.99 112 ARG A N 1
ATOM 874 C CA . ARG A 1 132 ? 3.826 33.507 -5.583 1.00 27.67 112 ARG A CA 1
ATOM 875 C C . ARG A 1 132 ? 4.869 33.597 -6.686 1.00 27.84 112 ARG A C 1
ATOM 876 O O . ARG A 1 132 ? 5.081 32.640 -7.436 1.00 27.90 112 ARG A O 1
ATOM 884 N N . GLU A 1 133 ? 5.516 34.747 -6.793 1.00 28.17 113 GLU A N 1
ATOM 885 C CA . GLU A 1 133 ? 6.582 34.920 -7.777 1.00 29.98 113 GLU A CA 1
ATOM 886 C C . GLU A 1 133 ? 7.851 34.204 -7.325 1.00 29.20 113 GLU A C 1
ATOM 887 O O . GLU A 1 133 ? 8.718 33.903 -8.144 1.00 29.40 113 GLU A O 1
ATOM 893 N N . HIS A 1 134 ? 7.940 33.923 -6.023 1.00 28.24 114 HIS A N 1
ATOM 894 C CA . HIS A 1 134 ? 9.143 33.341 -5.417 1.00 27.96 114 HIS A CA 1
ATOM 895 C C . HIS A 1 134 ? 8.969 31.942 -4.846 1.00 27.86 114 HIS A C 1
ATOM 896 O O . HIS A 1 134 ? 9.959 31.226 -4.664 1.00 28.29 114 HIS A O 1
ATOM 903 N N . PHE A 1 135 ? 7.727 31.574 -4.541 1.00 26.93 115 PHE A N 1
ATOM 904 C CA . PHE A 1 135 ? 7.415 30.320 -3.851 1.00 26.35 115 PHE A CA 1
ATOM 905 C C . PHE A 1 135 ? 6.283 29.610 -4.563 1.00 26.98 115 PHE A C 1
ATOM 906 O O . PHE A 1 135 ? 5.348 30.266 -5.047 1.00 27.43 115 PHE A O 1
ATOM 914 N N . ASP A 1 136 ? 6.346 28.281 -4.633 1.00 26.74 116 ASP A N 1
ATOM 915 C CA . ASP A 1 136 ? 5.175 27.539 -5.101 1.00 27.34 116 ASP A CA 1
ATOM 916 C C . ASP A 1 136 ? 4.166 27.440 -3.960 1.00 26.81 116 ASP A C 1
ATOM 917 O O . ASP A 1 136 ? 4.496 27.741 -2.812 1.00 26.74 116 ASP A O 1
ATOM 922 N N . ASP A 1 137 ? 2.941 27.034 -4.272 1.00 26.90 117 ASP A N 1
ATOM 923 C CA . ASP A 1 137 ? 1.884 27.022 -3.263 1.00 27.05 117 ASP A CA 1
ATOM 924 C C . ASP A 1 137 ? 2.153 26.112 -2.052 1.00 26.46 117 ASP A C 1
ATOM 925 O O . ASP A 1 137 ? 1.793 26.466 -0.934 1.00 26.18 117 ASP A O 1
ATOM 930 N N . LYS A 1 13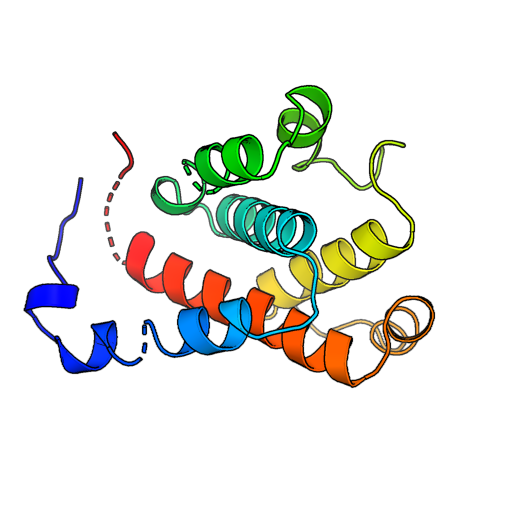8 ? 2.805 24.968 -2.263 1.00 26.40 118 LYS A N 1
ATOM 931 C CA . LYS A 1 138 ? 3.193 24.114 -1.131 1.00 26.34 118 LYS A CA 1
ATOM 932 C C . LYS A 1 138 ? 4.173 24.826 -0.192 1.00 25.91 118 LYS A C 1
ATOM 933 O O . LYS A 1 138 ? 4.038 24.742 1.029 1.00 25.85 118 LYS A O 1
ATOM 939 N N . GLU A 1 139 ? 5.142 25.528 -0.774 1.00 25.09 119 GLU A N 1
ATOM 940 C CA . GLU A 1 139 ? 6.097 26.329 -0.002 1.00 24.55 119 GLU A CA 1
ATOM 941 C C . GLU A 1 139 ? 5.394 27.442 0.747 1.00 24.30 119 GLU A C 1
ATOM 942 O O . GLU A 1 139 ? 5.762 27.754 1.878 1.00 23.90 119 GLU A O 1
ATOM 948 N N . ILE A 1 140 ? 4.386 28.048 0.122 1.00 23.83 120 ILE A N 1
ATOM 949 C CA . ILE A 1 140 ? 3.656 29.134 0.784 1.00 23.61 120 ILE A CA 1
ATOM 950 C C . ILE A 1 140 ? 2.916 28.619 2.023 1.00 23.78 120 ILE A C 1
ATOM 951 O O . ILE A 1 140 ? 2.927 29.277 3.088 1.00 24.35 120 ILE A O 1
ATOM 956 N N . ALA A 1 141 ? 2.301 27.443 1.883 1.00 24.01 121 ALA A N 1
ATOM 957 C CA . ALA A 1 141 ? 1.621 26.779 3.003 1.00 24.87 121 ALA A CA 1
ATOM 958 C C . ALA A 1 141 ? 2.614 26.504 4.139 1.00 24.74 121 ALA A C 1
ATOM 959 O O . ALA A 1 141 ? 2.331 26.805 5.302 1.00 24.60 121 ALA A O 1
ATOM 961 N N . GLU A 1 142 ? 3.786 25.977 3.792 1.00 25.17 122 GLU A N 1
ATOM 962 C CA . GLU A 1 142 ? 4.848 25.693 4.774 1.00 25.43 122 GLU A CA 1
ATOM 963 C C . GLU A 1 142 ? 5.379 26.974 5.417 1.00 25.36 122 GLU A C 1
ATOM 964 O O . GLU A 1 142 ? 5.605 27.022 6.633 1.00 25.16 122 GLU A O 1
ATOM 970 N N . LEU A 1 143 ? 5.570 28.013 4.612 1.00 24.71 123 LEU A N 1
ATOM 971 C CA . LEU A 1 143 ? 6.031 29.293 5.130 1.00 25.24 123 LEU A CA 1
ATOM 972 C C . LEU A 1 143 ? 5.036 29.877 6.131 1.00 25.18 123 LEU A C 1
ATOM 973 O O . LEU A 1 143 ? 5.423 30.396 7.181 1.00 25.03 123 LEU A O 1
ATOM 978 N N . THR A 1 144 ? 3.750 29.764 5.801 1.00 25.01 124 THR A N 1
ATOM 979 C CA . THR A 1 144 ? 2.678 30.281 6.649 1.00 24.60 124 THR A CA 1
ATOM 980 C C . THR A 1 144 ? 2.582 29.440 7.921 1.00 24.57 124 THR A C 1
ATOM 981 O O . THR A 1 144 ? 2.339 29.978 8.993 1.00 24.71 124 THR A O 1
ATOM 985 N N . LEU A 1 145 ? 2.806 28.136 7.809 1.00 24.40 125 LEU A N 1
ATOM 986 C CA . LEU A 1 145 ? 2.923 27.299 9.012 1.00 24.81 125 LEU A CA 1
ATOM 987 C C . LEU A 1 145 ? 4.076 27.780 9.911 1.00 24.90 125 LEU A C 1
ATOM 988 O O . LEU A 1 145 ? 3.903 27.927 11.131 1.00 24.62 125 LEU A O 1
ATOM 993 N N . ALA A 1 146 ? 5.242 28.031 9.311 1.00 24.50 126 ALA A N 1
ATOM 994 C CA . ALA A 1 146 ? 6.388 28.571 10.058 1.00 25.18 126 ALA A CA 1
ATOM 995 C C . ALA A 1 146 ? 6.020 29.876 10.794 1.00 25.45 126 ALA A C 1
ATOM 996 O O . ALA A 1 146 ? 6.255 29.998 12.004 1.00 25.46 126 ALA A O 1
ATOM 998 N N . VAL A 1 147 ? 5.429 30.832 10.071 1.00 24.65 127 VAL A N 1
ATOM 999 C CA . VAL A 1 147 ? 4.993 32.102 10.656 1.00 24.94 127 VAL A CA 1
ATOM 1000 C C . VAL A 1 147 ? 4.018 31.839 11.813 1.00 25.05 127 VAL A C 1
ATOM 1001 O O . VAL A 1 147 ? 4.189 32.367 12.917 1.00 25.65 127 VAL A O 1
ATOM 1005 N N . SER A 1 148 ? 3.042 30.974 11.572 1.00 24.64 128 SER A N 1
ATOM 1006 C CA . SER A 1 148 ? 2.021 30.669 12.590 1.00 25.03 128 SER A CA 1
ATOM 1007 C C . SER A 1 148 ? 2.616 30.029 13.825 1.00 25.02 128 SER A C 1
ATOM 1008 O O . SER A 1 148 ? 2.240 30.399 14.955 1.00 24.46 128 SER A O 1
ATOM 1011 N N . ALA A 1 149 ? 3.563 29.111 13.612 1.00 24.02 129 ALA A N 1
ATOM 1012 C CA . ALA A 1 149 ? 4.174 28.367 14.712 1.00 24.04 129 ALA A CA 1
ATOM 1013 C C . ALA A 1 149 ? 4.993 29.301 15.608 1.00 23.66 129 ALA A C 1
ATOM 1014 O O . ALA A 1 149 ? 4.868 29.249 16.826 1.00 23.35 129 ALA A O 1
ATOM 1016 N N . ILE A 1 150 ? 5.834 30.146 15.013 1.00 23.60 130 ILE A N 1
ATOM 1017 C CA . ILE A 1 150 ? 6.626 31.044 15.856 1.00 23.74 130 ILE A CA 1
ATOM 1018 C C . ILE A 1 150 ? 5.741 32.068 16.559 1.00 23.59 130 ILE A C 1
ATOM 1019 O O . ILE A 1 150 ? 5.984 32.410 17.727 1.00 23.61 130 ILE A O 1
ATOM 1024 N N . ASN A 1 151 ? 4.706 32.551 15.868 1.00 23.10 131 ASN A N 1
ATOM 1025 C CA . ASN A 1 151 ? 3.737 33.419 16.545 1.00 24.03 131 ASN A CA 1
ATOM 1026 C C . ASN A 1 151 ? 3.128 32.730 17.769 1.00 24.20 131 ASN A C 1
ATOM 1027 O O . ASN A 1 151 ? 2.983 33.347 18.830 1.00 25.04 131 ASN A O 1
ATOM 1032 N N . ALA A 1 152 ? 2.821 31.445 17.631 1.00 24.66 132 ALA A N 1
ATOM 1033 C CA . ALA A 1 152 ? 2.329 30.649 18.763 1.00 23.69 132 ALA A CA 1
ATOM 1034 C C . ALA A 1 152 ? 3.375 30.497 19.889 1.00 23.70 132 ALA A C 1
ATOM 1035 O O . ALA A 1 152 ? 3.068 30.749 21.057 1.00 24.33 132 ALA A O 1
ATOM 1037 N N . TRP A 1 153 ? 4.590 30.054 19.552 1.00 23.45 133 TRP A N 1
ATOM 1038 C CA . TRP A 1 153 ? 5.670 29.958 20.553 1.00 23.81 133 TRP A CA 1
ATOM 1039 C C . TRP A 1 153 ? 5.953 31.280 21.284 1.00 23.14 133 TRP A C 1
ATOM 1040 O O . TRP A 1 153 ? 6.185 31.274 22.503 1.00 23.23 133 TRP A O 1
ATOM 1051 N N . ASN A 1 154 ? 5.920 32.396 20.552 1.00 22.89 134 ASN A N 1
ATOM 1052 C CA . ASN A 1 154 ? 6.149 33.722 21.146 1.00 23.08 134 ASN A CA 1
ATOM 1053 C C . ASN A 1 154 ? 5.090 34.027 22.193 1.00 23.09 134 ASN A C 1
ATOM 1054 O O . ASN A 1 154 ? 5.366 34.683 23.191 1.00 23.28 134 ASN A O 1
ATOM 1059 N N . ARG A 1 155 ? 3.861 33.585 21.941 1.00 23.02 135 ARG A N 1
ATOM 1060 C CA . ARG A 1 155 ? 2.768 33.874 22.860 1.00 23.39 135 ARG A CA 1
ATOM 1061 C C . ARG A 1 155 ? 2.925 33.110 24.179 1.00 23.44 135 ARG A C 1
ATOM 1062 O O . ARG A 1 155 ? 2.666 33.656 25.260 1.00 23.00 135 ARG A O 1
ATOM 1070 N N . PHE A 1 156 ? 3.381 31.865 24.090 1.00 22.88 136 PHE A N 1
ATOM 1071 C CA . PHE A 1 156 ? 3.727 31.114 25.297 1.00 23.28 136 PHE A CA 1
ATOM 1072 C C . PHE A 1 156 ? 4.923 31.752 25.989 1.00 23.25 136 PHE A C 1
ATOM 1073 O O . PHE A 1 156 ? 4.932 31.893 27.209 1.00 23.15 136 PHE A O 1
ATOM 1081 N N . GLY A 1 157 ? 5.929 32.130 25.203 1.00 23.79 137 GLY A N 1
ATOM 1082 C CA . GLY A 1 157 ? 7.179 32.686 25.741 1.00 24.22 137 GLY A CA 1
ATOM 1083 C C . GLY A 1 157 ? 6.952 33.963 26.538 1.00 24.55 137 GLY A C 1
ATOM 1084 O O . GLY A 1 157 ? 7.384 34.080 27.698 1.00 24.27 137 GLY A O 1
ATOM 1085 N N . VAL A 1 158 ? 6.251 34.914 25.925 1.00 24.66 138 VAL A N 1
ATOM 1086 C CA . VAL A 1 158 ? 6.015 36.215 26.564 1.00 24.67 138 VAL A CA 1
ATOM 1087 C C . VAL A 1 158 ? 4.983 36.073 27.668 1.00 24.76 138 VAL A C 1
ATOM 1088 O O . VAL A 1 158 ? 5.167 36.589 28.779 1.00 24.77 138 VAL A O 1
ATOM 1092 N N . GLY A 1 159 ? 3.899 35.356 27.373 1.00 25.31 139 GLY A N 1
ATOM 1093 C CA . GLY A 1 159 ? 2.828 35.152 28.340 1.00 26.46 139 GLY A CA 1
ATOM 1094 C C . GLY A 1 159 ? 3.325 34.541 29.645 1.00 27.55 139 GLY A C 1
ATOM 1095 O O . GLY A 1 159 ? 3.052 35.062 30.726 1.00 27.28 139 GLY A O 1
ATOM 1104 N N . GLY A 1 161 ? 6.154 34.564 30.837 1.00 34.19 141 GLY A N 1
ATOM 1105 C CA . GLY A 1 161 ? 7.184 35.410 31.457 1.00 36.18 141 GLY A CA 1
ATOM 1106 C C . GLY A 1 161 ? 8.575 34.825 31.316 1.00 37.87 141 GLY A C 1
ATOM 1107 O O . GLY A 1 161 ? 9.388 34.883 32.247 1.00 37.78 141 GLY A O 1
ATOM 1116 N N . GLN A 1 163 ? 12.417 34.253 30.173 1.00 42.00 143 GLN A N 1
ATOM 1117 C CA . GLN A 1 163 ? 13.620 35.035 29.909 1.00 42.58 143 GLN A CA 1
ATOM 1118 C C . GLN A 1 163 ? 14.768 34.106 29.515 1.00 42.65 143 GLN A C 1
ATOM 1119 O O . GLN A 1 163 ? 14.878 32.997 30.054 1.00 42.36 143 GLN A O 1
ATOM 1125 N N . PRO A 1 164 ? 15.638 34.560 28.589 1.00 42.73 144 PRO A N 1
ATOM 1126 C CA . PRO A 1 164 ? 16.766 33.742 28.140 1.00 43.31 144 PRO A CA 1
ATOM 1127 C C . PRO A 1 164 ? 17.849 33.610 29.215 1.00 43.87 144 PRO A C 1
ATOM 1128 O O . PRO A 1 164 ? 17.759 34.270 30.259 1.00 43.70 144 PRO A O 1
ATOM 1132 N N . GLU A 1 165 ? 18.850 32.765 28.929 1.00 44.61 145 GLU A N 1
ATOM 1133 C CA . GLU A 1 165 ? 20.032 32.486 29.782 1.00 45.25 145 GLU A CA 1
ATOM 1134 C C . GLU A 1 165 ? 19.876 32.816 31.258 1.00 45.20 145 GLU A C 1
ATOM 1135 O O . GLU A 1 165 ? 20.572 32.248 32.108 1.00 45.97 145 GLU A O 1
#

CATH classification: 1.20.1290.10